Protein AF-A0A6V7IN36-F1 (afdb_monomer)

pLDDT: mean 92.91, std 6.23, range [54.16, 98.69]

Radius of gyration: 15.96 Å; Cα contacts (8 Å, |Δi|>4): 172; chains: 1; bounding box: 41×34×46 Å

Mean predicted aligned error: 3.73 Å

Foldseek 3Di:
DDFLQVLLVVLVVLLVVLVVLVVPPPSVCSNVVSLVSSLVSLLLSLVLQLVLVVLLVVCLVVVDLQSATAGDADPPPSHDDDHSVRAQGFELVSLVSSLVVVVVSVVVVRDNDDDPSSVVVNVSSVVSSVPNVVPFGCYDVRNTD

Sequence (145 aa):
VGSVRDSIYCAAAIWSLYQAYRRIDDDRGKSHELGQSAVKCMRGILECWIRQSDRVEHFKTNQCNRFALHCKFALNTGDEIYKDEDYFHLQIDVVSLYLIFLVQMISSGLQIIYTQDEVAFIQNLVYYVERAYRTPDYGMWERGS

InterPro domains:
  IPR008734 Phosphorylase kinase alpha/beta subunit [PTHR10749] (2-145)
  IPR008928 Six-hairpin glycosidase superfamily [SSF48208] (4-143)
  IPR011613 GH15-like domain [PF00723] (3-142)

Solvent-accessible surface area (backbone atoms only — not comparable to full-atom values): 8124 Å² total; per-residue (Å²): 119,35,44,50,58,61,48,49,53,52,23,50,54,37,37,52,47,19,60,55,37,68,74,44,93,83,48,88,60,47,29,58,56,28,42,52,51,21,34,52,46,57,38,52,54,47,55,43,49,57,79,40,44,70,35,57,57,48,26,78,81,42,76,46,61,78,26,38,62,76,46,55,24,35,71,89,79,46,42,82,73,65,54,66,90,76,43,70,36,31,33,65,64,47,59,51,50,48,53,54,50,50,53,56,44,42,74,71,70,48,81,65,79,87,49,71,66,53,52,54,49,54,53,50,51,53,54,47,56,76,54,47,81,80,39,90,42,18,55,95,80,59,70,55,118

Organism: NCBI:txid1563983

Structure (mmCIF, N/CA/C/O backbone):
data_AF-A0A6V7IN36-F1
#
_entry.id   AF-A0A6V7IN36-F1
#
loop_
_atom_site.group_PDB
_atom_site.id
_atom_site.type_symbol
_atom_site.label_atom_id
_atom_site.label_alt_id
_atom_site.label_comp_id
_atom_site.label_asym_id
_atom_site.label_entity_id
_atom_site.label_seq_id
_atom_site.pdbx_PDB_ins_code
_atom_site.Cartn_x
_atom_site.Cartn_y
_atom_site.Cartn_z
_atom_site.occupancy
_atom_site.B_iso_or_equiv
_atom_site.auth_seq_id
_atom_site.auth_comp_id
_atom_site.auth_asym_id
_atom_site.auth_atom_id
_atom_site.pdbx_PDB_model_num
ATOM 1 N N . VAL A 1 1 ? 8.533 11.054 10.289 1.00 87.06 1 VAL A N 1
ATOM 2 C CA . VAL A 1 1 ? 7.221 10.375 10.200 1.00 87.06 1 VAL A CA 1
ATOM 3 C C . VAL A 1 1 ? 7.007 9.959 8.758 1.00 87.06 1 VAL A C 1
ATOM 5 O O . VAL A 1 1 ? 7.179 10.799 7.886 1.00 87.06 1 VAL A O 1
ATOM 8 N N . GLY A 1 2 ? 6.723 8.685 8.506 1.00 91.44 2 GLY A N 1
ATOM 9 C CA . GLY A 1 2 ? 6.292 8.186 7.204 1.00 91.44 2 GLY A CA 1
ATOM 10 C C . GLY A 1 2 ? 4.774 8.291 7.081 1.00 91.44 2 GLY A C 1
ATOM 11 O O . GLY A 1 2 ? 4.058 8.003 8.036 1.00 91.44 2 GLY A O 1
ATOM 12 N N . SER A 1 3 ? 4.296 8.727 5.921 1.00 94.88 3 SER A N 1
ATOM 13 C CA . SER A 1 3 ? 2.877 8.879 5.595 1.00 94.88 3 SER A CA 1
ATOM 14 C C . SER A 1 3 ? 2.517 7.873 4.516 1.00 94.88 3 SER A C 1
ATOM 16 O O . SER A 1 3 ? 3.196 7.812 3.488 1.00 94.88 3 SER A O 1
ATOM 18 N N . VAL A 1 4 ? 1.479 7.064 4.741 1.00 96.19 4 VAL A N 1
ATOM 19 C CA . VAL A 1 4 ? 1.098 6.020 3.780 1.00 96.19 4 VAL A CA 1
ATOM 20 C C . VAL A 1 4 ? 0.662 6.638 2.458 1.00 96.19 4 VAL A C 1
ATOM 22 O O . VAL A 1 4 ? 1.130 6.195 1.414 1.00 96.19 4 VAL A O 1
ATOM 25 N N . ARG A 1 5 ? -0.157 7.699 2.485 1.00 96.38 5 ARG A N 1
ATOM 26 C CA . ARG A 1 5 ? -0.599 8.387 1.261 1.00 96.38 5 ARG A CA 1
ATOM 27 C C . ARG A 1 5 ? 0.588 8.869 0.429 1.00 96.38 5 ARG A C 1
ATOM 29 O O . ARG A 1 5 ? 0.666 8.574 -0.760 1.00 96.38 5 ARG A O 1
ATOM 36 N N . ASP A 1 6 ? 1.529 9.557 1.070 1.00 96.50 6 ASP A N 1
ATOM 37 C CA . ASP A 1 6 ? 2.698 10.109 0.380 1.00 96.50 6 ASP A CA 1
ATOM 38 C C . ASP A 1 6 ? 3.585 8.987 -0.171 1.00 96.50 6 ASP A C 1
ATOM 40 O O . ASP A 1 6 ? 4.064 9.068 -1.298 1.00 96.50 6 ASP A O 1
ATOM 44 N N . SER A 1 7 ? 3.724 7.892 0.581 1.00 97.75 7 SER A N 1
ATOM 45 C CA . SER A 1 7 ? 4.466 6.704 0.149 1.00 97.75 7 SER A CA 1
ATOM 46 C C . SER A 1 7 ? 3.820 6.045 -1.075 1.00 97.75 7 SER A C 1
ATOM 48 O O . SER A 1 7 ? 4.527 5.698 -2.019 1.00 97.75 7 SER A O 1
ATOM 50 N N . ILE A 1 8 ? 2.485 5.939 -1.117 1.00 98.25 8 ILE A N 1
ATOM 51 C CA . ILE A 1 8 ? 1.748 5.431 -2.286 1.00 98.25 8 ILE A CA 1
ATOM 52 C C . ILE A 1 8 ? 1.994 6.326 -3.501 1.00 98.25 8 ILE A C 1
ATOM 54 O O . ILE A 1 8 ? 2.287 5.816 -4.580 1.00 98.25 8 ILE A O 1
ATOM 58 N N . TYR A 1 9 ? 1.927 7.652 -3.348 1.00 98.00 9 TYR A N 1
ATOM 59 C CA . TYR A 1 9 ? 2.192 8.572 -4.457 1.00 98.00 9 TYR A CA 1
ATOM 60 C C . TYR A 1 9 ? 3.640 8.506 -4.947 1.00 98.00 9 TYR A C 1
ATOM 62 O O . TYR A 1 9 ? 3.873 8.483 -6.157 1.00 98.00 9 TYR A O 1
ATOM 70 N N . CYS A 1 10 ? 4.613 8.399 -4.041 1.00 98.00 10 CYS A N 1
ATOM 71 C CA . CYS A 1 10 ? 6.006 8.164 -4.409 1.00 98.00 10 CYS A CA 1
ATOM 72 C C . CYS A 1 10 ? 6.171 6.841 -5.173 1.00 98.00 10 CYS A C 1
ATOM 74 O O . CYS A 1 10 ? 6.805 6.821 -6.229 1.00 98.00 10 CYS A O 1
ATOM 76 N N . ALA A 1 11 ? 5.563 5.752 -4.692 1.00 98.31 11 ALA A N 1
ATOM 77 C CA . ALA A 1 11 ? 5.589 4.461 -5.373 1.00 98.31 11 ALA A CA 1
ATOM 78 C C . ALA A 1 11 ? 4.943 4.543 -6.762 1.00 98.31 11 ALA A C 1
ATOM 80 O O . ALA A 1 11 ? 5.514 4.043 -7.729 1.00 98.31 11 ALA A O 1
ATOM 81 N N . ALA A 1 12 ? 3.795 5.213 -6.887 1.00 98.38 12 ALA A N 1
ATOM 82 C CA . ALA A 1 12 ? 3.089 5.409 -8.149 1.00 98.38 12 ALA A CA 1
ATOM 83 C C . ALA A 1 12 ? 3.919 6.205 -9.169 1.00 98.38 12 ALA A C 1
ATOM 85 O O . ALA A 1 12 ? 3.972 5.836 -10.345 1.00 98.38 12 ALA A O 1
ATOM 86 N N . ALA A 1 13 ? 4.608 7.262 -8.729 1.00 98.44 13 ALA A N 1
ATOM 87 C CA . ALA A 1 13 ? 5.494 8.050 -9.583 1.00 98.44 13 ALA A CA 1
ATOM 88 C C . ALA A 1 13 ? 6.684 7.216 -10.092 1.00 98.44 13 ALA A C 1
ATOM 90 O O . ALA A 1 13 ? 6.966 7.195 -11.292 1.00 98.44 13 ALA A O 1
ATOM 91 N N . ILE A 1 14 ? 7.339 6.467 -9.199 1.00 98.12 14 ILE A N 1
ATOM 92 C CA . ILE A 1 14 ? 8.460 5.579 -9.545 1.00 98.12 14 ILE A CA 1
ATOM 93 C C . ILE A 1 14 ? 7.997 4.452 -10.477 1.00 98.12 14 ILE A C 1
ATOM 95 O O . ILE A 1 14 ? 8.658 4.155 -11.473 1.00 98.12 14 ILE A O 1
ATOM 99 N N . TRP A 1 15 ? 6.840 3.850 -10.196 1.00 98.38 15 TRP A N 1
ATOM 100 C CA . TRP A 1 15 ? 6.238 2.819 -11.038 1.00 98.38 15 TRP A CA 1
ATOM 101 C C . TRP A 1 15 ? 5.887 3.346 -12.435 1.00 98.38 15 TRP A C 1
ATOM 103 O O . TRP A 1 15 ? 6.130 2.668 -13.432 1.00 98.38 15 TRP A O 1
ATOM 113 N N . SER A 1 16 ? 5.379 4.573 -12.537 1.00 97.62 16 SER A N 1
ATOM 114 C CA . SER A 1 16 ? 5.101 5.202 -13.834 1.00 97.62 16 SER A CA 1
ATOM 115 C C . SER A 1 16 ? 6.380 5.371 -14.659 1.00 97.62 16 SER A C 1
ATOM 117 O O . SER A 1 16 ? 6.387 5.105 -15.861 1.00 97.62 16 SER A O 1
ATOM 119 N N . LEU A 1 17 ? 7.489 5.739 -14.007 1.00 96.81 17 LEU A N 1
ATOM 120 C CA . LEU A 1 17 ? 8.796 5.819 -14.654 1.00 96.81 17 LEU A CA 1
ATOM 121 C C . LEU A 1 17 ? 9.289 4.432 -15.090 1.00 96.81 17 LEU A C 1
ATOM 123 O O . LEU A 1 17 ? 9.721 4.270 -16.227 1.00 96.81 17 LEU A O 1
ATOM 12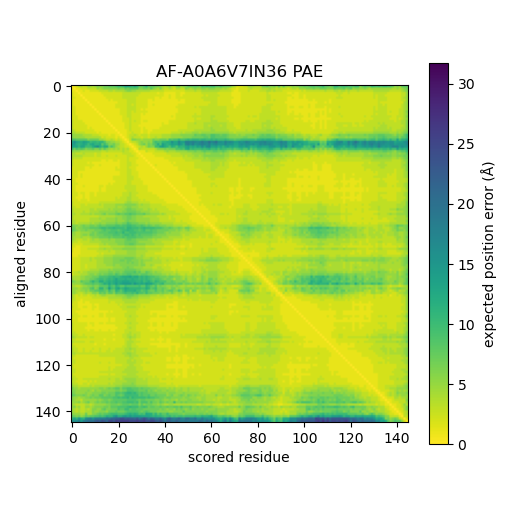7 N N . TYR A 1 18 ? 9.143 3.414 -14.238 1.00 96.69 18 TYR A N 1
ATOM 128 C CA . TYR A 1 18 ? 9.408 2.016 -14.590 1.00 96.69 18 TYR A CA 1
ATOM 129 C C . TYR A 1 18 ? 8.678 1.600 -15.876 1.00 96.69 18 TYR A C 1
ATOM 131 O O . TYR A 1 18 ? 9.298 1.052 -16.787 1.00 96.69 18 TYR A O 1
ATOM 139 N N . GLN A 1 19 ? 7.388 1.920 -15.994 1.00 96.25 19 GLN A N 1
ATOM 140 C CA . GLN A 1 19 ? 6.587 1.593 -17.177 1.00 96.25 19 GLN A CA 1
ATOM 141 C C . GLN A 1 19 ? 7.081 2.296 -18.445 1.00 96.25 19 GLN A C 1
ATOM 143 O O . GLN A 1 19 ? 7.023 1.714 -19.529 1.00 96.25 19 GLN A O 1
ATOM 148 N N . ALA A 1 20 ? 7.574 3.530 -18.323 1.00 95.62 20 ALA A N 1
ATOM 149 C CA . ALA A 1 20 ? 8.176 4.254 -19.437 1.00 95.62 20 ALA A CA 1
ATOM 150 C C . ALA A 1 20 ? 9.516 3.629 -19.859 1.00 95.62 20 ALA A C 1
ATOM 152 O O . ALA A 1 20 ? 9.717 3.369 -21.044 1.00 95.62 20 ALA A O 1
ATOM 153 N N . TYR A 1 21 ? 10.396 3.319 -18.900 1.00 94.44 21 TYR A N 1
ATOM 154 C CA . TYR A 1 21 ? 11.712 2.729 -19.176 1.00 94.44 21 TYR A CA 1
ATOM 155 C C . TYR A 1 21 ? 11.632 1.334 -19.795 1.00 94.44 21 TYR A C 1
ATOM 157 O O . TYR A 1 21 ? 12.463 0.997 -20.625 1.00 94.44 21 TYR A O 1
ATOM 165 N N . ARG A 1 22 ? 10.593 0.551 -19.488 1.00 91.31 22 ARG A N 1
ATOM 166 C CA . ARG A 1 22 ? 10.355 -0.751 -20.138 1.00 91.31 22 ARG A CA 1
ATOM 167 C C . ARG A 1 22 ? 10.138 -0.688 -21.648 1.00 91.31 22 ARG A C 1
ATOM 169 O O . ARG A 1 22 ? 10.152 -1.729 -22.295 1.00 91.31 22 ARG A O 1
ATOM 176 N N . ARG A 1 23 ? 9.856 0.496 -22.193 1.00 91.56 23 ARG A N 1
ATOM 177 C CA . ARG A 1 23 ? 9.673 0.710 -23.635 1.00 91.56 23 ARG A CA 1
ATOM 178 C C . ARG A 1 23 ? 10.980 1.081 -24.342 1.00 91.56 23 ARG A C 1
ATOM 180 O O . ARG A 1 23 ? 10.952 1.330 -25.541 1.00 91.56 23 ARG A O 1
ATOM 187 N N . ILE A 1 24 ? 12.085 1.175 -23.604 1.00 92.25 24 ILE A N 1
ATOM 188 C CA . ILE A 1 24 ? 13.419 1.492 -24.114 1.00 92.25 24 ILE A CA 1
ATOM 189 C C . ILE A 1 24 ? 14.198 0.176 -24.234 1.00 92.25 24 ILE A C 1
ATOM 191 O O . ILE A 1 24 ? 14.233 -0.589 -23.275 1.00 92.25 24 ILE A O 1
ATOM 195 N N . ASP A 1 25 ? 14.822 -0.073 -25.390 1.00 78.75 25 ASP A N 1
ATOM 196 C CA . ASP A 1 25 ? 15.533 -1.335 -25.664 1.00 78.75 25 ASP A CA 1
ATOM 197 C C . ASP A 1 25 ? 16.780 -1.540 -24.780 1.00 78.75 25 ASP A C 1
ATOM 199 O O . ASP A 1 25 ? 16.994 -2.635 -24.268 1.00 78.75 25 ASP A O 1
ATOM 203 N N . ASP A 1 26 ? 17.593 -0.496 -24.574 1.00 87.00 26 ASP A N 1
ATOM 204 C CA . ASP A 1 26 ? 18.732 -0.505 -23.640 1.00 87.00 26 ASP A CA 1
ATOM 205 C C . ASP A 1 26 ? 18.534 0.562 -22.558 1.00 87.00 26 ASP A C 1
ATOM 207 O O . ASP A 1 26 ? 18.965 1.713 -22.673 1.00 87.00 26 ASP A O 1
ATOM 211 N N . ASP A 1 27 ? 17.839 0.177 -21.492 1.00 87.31 27 ASP A N 1
ATOM 212 C CA . ASP A 1 27 ? 17.588 1.021 -20.327 1.00 87.31 27 ASP A CA 1
ATOM 213 C C . ASP A 1 27 ? 18.702 0.944 -19.267 1.00 87.31 27 ASP A C 1
ATOM 215 O O . ASP A 1 27 ? 18.587 1.562 -18.202 1.00 87.31 27 ASP A O 1
ATOM 219 N N . ARG A 1 28 ? 19.767 0.171 -19.530 1.00 89.62 28 ARG A N 1
ATOM 220 C CA . ARG A 1 28 ? 20.883 -0.093 -18.608 1.00 89.62 28 ARG A CA 1
ATOM 221 C C . ARG A 1 28 ? 20.434 -0.571 -17.219 1.00 89.62 28 ARG A C 1
ATOM 223 O O . ARG A 1 28 ? 21.062 -0.233 -16.216 1.00 89.62 28 ARG A O 1
ATOM 230 N N . GLY A 1 29 ? 19.335 -1.324 -17.147 1.00 91.00 29 GLY A N 1
ATOM 231 C CA . GLY A 1 29 ? 18.793 -1.879 -15.903 1.00 91.00 29 GLY A CA 1
ATOM 232 C C . GLY A 1 29 ? 17.950 -0.903 -15.074 1.00 91.00 29 GLY A C 1
ATOM 233 O O . GLY A 1 29 ? 17.513 -1.256 -13.975 1.00 91.00 29 GLY A O 1
ATOM 234 N N . LYS A 1 30 ? 17.675 0.308 -15.578 1.00 93.75 30 LYS A N 1
ATOM 235 C CA . LYS A 1 30 ? 16.899 1.325 -14.850 1.00 93.75 30 LYS A CA 1
ATOM 236 C C . LYS A 1 30 ? 15.476 0.882 -14.542 1.00 93.75 30 LYS A C 1
ATOM 238 O O . LYS A 1 30 ? 14.992 1.144 -13.442 1.00 93.75 30 LYS A O 1
ATOM 243 N N . SER A 1 31 ? 14.806 0.185 -15.457 1.00 93.81 31 SER A N 1
ATOM 244 C CA . SER A 1 31 ? 13.475 -0.370 -15.199 1.00 93.81 31 SER A CA 1
ATOM 245 C C . SER A 1 31 ? 13.507 -1.337 -14.019 1.00 93.81 31 SER A C 1
ATOM 247 O O . SER A 1 31 ? 12.651 -1.250 -13.142 1.00 93.81 31 SER A O 1
ATOM 249 N N . HIS A 1 32 ? 14.516 -2.203 -13.917 1.00 93.69 32 HIS A N 1
ATOM 250 C CA . HIS A 1 32 ? 14.624 -3.120 -12.787 1.00 93.69 32 HIS A CA 1
ATOM 251 C C . HIS A 1 32 ? 14.775 -2.364 -11.457 1.00 93.69 32 HIS A C 1
ATOM 253 O O . HIS A 1 32 ? 14.018 -2.622 -10.522 1.00 93.69 32 HIS A O 1
ATOM 259 N N . GLU A 1 33 ? 15.686 -1.387 -11.385 1.00 96.69 33 GLU A N 1
ATOM 260 C CA . GLU A 1 33 ? 15.897 -0.559 -10.186 1.00 96.69 33 GLU A CA 1
ATOM 261 C C . GLU A 1 33 ? 14.617 0.178 -9.754 1.00 96.69 33 GLU A C 1
ATOM 263 O O . GLU A 1 33 ? 14.248 0.169 -8.574 1.00 96.69 33 GLU A O 1
ATOM 268 N N . LEU A 1 34 ? 13.915 0.791 -10.711 1.00 97.81 34 LEU A N 1
ATOM 269 C CA . 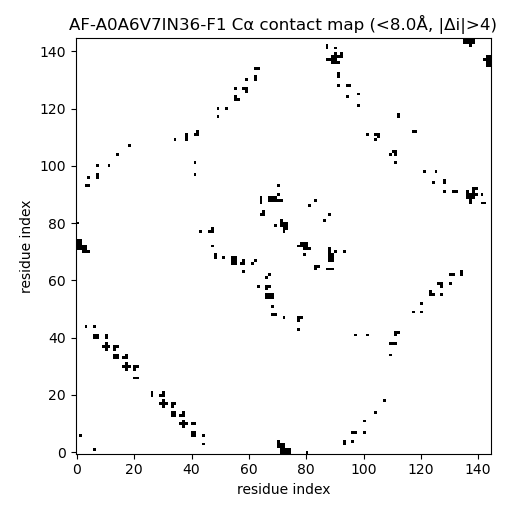LEU A 1 34 ? 12.673 1.528 -10.468 1.00 97.81 34 LEU A CA 1
ATOM 270 C C . LEU A 1 34 ? 11.548 0.590 -10.022 1.00 97.81 34 LEU A C 1
ATOM 272 O O . LEU A 1 34 ? 10.882 0.855 -9.022 1.00 97.81 34 LEU A O 1
ATOM 276 N N . GLY A 1 35 ? 11.373 -0.536 -10.717 1.00 97.56 35 GLY A N 1
ATOM 277 C CA . GLY A 1 35 ? 10.376 -1.546 -10.375 1.00 97.56 35 GLY A CA 1
ATOM 278 C C . GLY A 1 35 ? 10.583 -2.087 -8.961 1.00 97.56 35 GLY A C 1
ATOM 279 O O . GLY A 1 35 ? 9.648 -2.096 -8.162 1.00 97.56 35 GLY A O 1
ATOM 280 N N . GLN A 1 36 ? 11.820 -2.445 -8.604 1.00 98.06 36 GLN A N 1
ATOM 281 C CA . GLN A 1 36 ? 12.157 -2.900 -7.251 1.00 98.06 36 GLN A CA 1
ATOM 282 C C . GLN A 1 36 ? 11.954 -1.813 -6.190 1.00 98.06 36 GLN A C 1
ATOM 284 O O . GLN A 1 36 ? 11.537 -2.117 -5.074 1.00 98.06 36 GLN A O 1
ATOM 289 N N . SER A 1 37 ? 12.209 -0.546 -6.518 1.00 98.19 37 SER A N 1
ATOM 290 C CA . SER A 1 37 ? 11.976 0.568 -5.591 1.00 98.19 37 SER A CA 1
ATOM 291 C C . SER A 1 37 ? 10.484 0.760 -5.296 1.00 98.19 37 SER A C 1
ATOM 293 O O . SER A 1 37 ? 10.104 0.900 -4.132 1.00 98.19 37 SER A O 1
ATOM 295 N N . ALA A 1 38 ? 9.627 0.683 -6.320 1.00 98.38 38 ALA A N 1
ATOM 296 C CA . ALA A 1 38 ? 8.175 0.719 -6.141 1.00 98.38 38 ALA A CA 1
ATOM 297 C C . ALA A 1 38 ? 7.671 -0.484 -5.323 1.00 98.38 38 ALA A C 1
ATOM 299 O O . ALA A 1 38 ? 6.901 -0.301 -4.379 1.00 98.38 38 ALA A O 1
ATOM 300 N N . VAL A 1 39 ? 8.163 -1.697 -5.621 1.00 98.56 39 VAL A N 1
ATOM 301 C CA . VAL A 1 39 ? 7.832 -2.922 -4.868 1.00 98.56 39 VAL A CA 1
ATOM 302 C C . VAL A 1 39 ? 8.196 -2.774 -3.392 1.00 98.56 39 VAL A C 1
ATOM 304 O O . VAL A 1 39 ? 7.344 -3.000 -2.536 1.00 98.56 39 VAL A O 1
ATOM 307 N N . LYS A 1 40 ? 9.425 -2.348 -3.074 1.00 98.12 40 LYS A N 1
ATOM 308 C CA . LYS A 1 40 ? 9.876 -2.161 -1.684 1.00 98.12 40 LYS A CA 1
ATOM 309 C C . LYS A 1 40 ? 9.010 -1.158 -0.926 1.00 98.12 40 LYS A C 1
ATOM 311 O O . LYS A 1 40 ? 8.678 -1.403 0.228 1.00 98.12 40 LYS A O 1
ATOM 316 N N . CYS A 1 41 ? 8.609 -0.062 -1.571 1.00 97.94 41 CYS A N 1
ATOM 317 C CA . CYS A 1 41 ? 7.742 0.935 -0.948 1.00 97.94 41 CYS A CA 1
ATOM 318 C C . CYS A 1 41 ? 6.344 0.367 -0.640 1.00 97.94 41 CYS A C 1
ATOM 320 O O . CYS A 1 41 ? 5.884 0.444 0.500 1.00 97.94 41 CYS A O 1
ATOM 322 N N . MET A 1 42 ? 5.703 -0.283 -1.618 1.00 98.56 42 MET A N 1
ATOM 323 C CA . MET A 1 42 ? 4.377 -0.891 -1.437 1.00 98.56 42 MET A CA 1
ATOM 324 C C . MET A 1 42 ? 4.381 -2.037 -0.418 1.00 98.56 42 MET A C 1
ATOM 326 O O . MET A 1 42 ? 3.409 -2.203 0.323 1.00 98.56 42 MET A O 1
ATOM 330 N N . ARG A 1 43 ? 5.475 -2.805 -0.351 1.00 98.06 43 ARG A N 1
ATOM 331 C CA . ARG A 1 43 ? 5.673 -3.848 0.662 1.00 98.06 43 ARG A CA 1
ATOM 332 C C . ARG A 1 43 ? 5.927 -3.282 2.053 1.00 98.06 43 ARG A C 1
ATOM 334 O O . ARG A 1 43 ? 5.358 -3.792 3.005 1.00 98.06 43 ARG A O 1
ATOM 341 N N . GLY A 1 44 ? 6.690 -2.197 2.176 1.00 97.38 44 GLY A N 1
ATOM 342 C CA . GLY A 1 44 ? 6.880 -1.521 3.462 1.00 97.38 44 GLY A CA 1
ATOM 343 C C . GLY A 1 44 ? 5.557 -1.043 4.068 1.00 97.38 44 GLY A C 1
ATOM 344 O O . GLY A 1 44 ? 5.325 -1.221 5.262 1.00 97.38 44 GLY A O 1
ATOM 345 N N . ILE A 1 45 ? 4.648 -0.514 3.239 1.00 97.88 45 ILE A N 1
ATOM 346 C CA . ILE A 1 45 ? 3.281 -0.171 3.668 1.00 97.88 45 ILE A CA 1
ATOM 347 C C . ILE A 1 45 ? 2.527 -1.424 4.134 1.00 97.88 45 ILE A C 1
ATOM 349 O O . ILE A 1 45 ? 1.936 -1.412 5.213 1.00 97.88 45 ILE A O 1
ATOM 353 N N . LEU A 1 46 ? 2.571 -2.505 3.345 1.00 97.88 46 LEU A N 1
ATOM 354 C CA . LEU A 1 46 ? 1.908 -3.768 3.678 1.00 97.88 46 LEU A CA 1
ATOM 355 C C . LEU A 1 46 ? 2.378 -4.316 5.028 1.00 97.88 46 LEU A C 1
ATOM 357 O O . LEU A 1 46 ? 1.555 -4.695 5.852 1.00 97.88 46 LEU A O 1
ATOM 361 N N . GLU A 1 47 ? 3.686 -4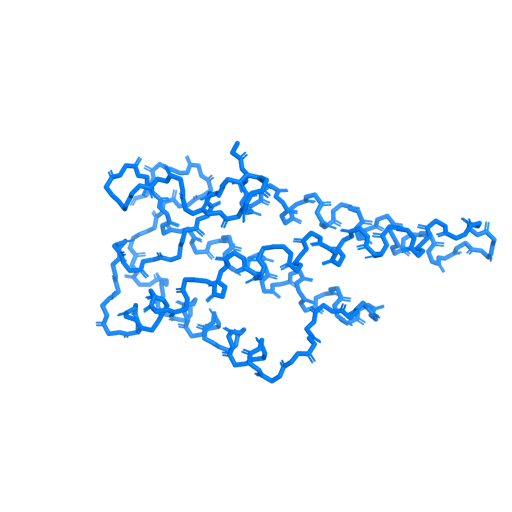.314 5.274 1.00 96.94 47 GLU A N 1
ATOM 362 C CA . GLU A 1 47 ? 4.275 -4.777 6.530 1.00 96.94 47 GLU A CA 1
ATOM 363 C C . GLU A 1 47 ? 3.805 -3.940 7.727 1.00 96.94 47 GLU A C 1
ATOM 365 O O . GLU A 1 47 ? 3.457 -4.505 8.764 1.00 96.94 47 GLU A O 1
ATOM 370 N N . CYS A 1 48 ? 3.724 -2.611 7.585 1.00 96.81 48 CYS A N 1
ATOM 371 C CA . CYS A 1 48 ? 3.198 -1.732 8.639 1.00 96.81 48 CYS A CA 1
ATOM 372 C C . CYS A 1 48 ? 1.721 -2.025 8.951 1.00 96.81 48 CYS A C 1
ATOM 374 O O . CYS A 1 48 ? 1.300 -1.968 10.106 1.00 96.81 48 CYS A O 1
ATOM 376 N N . TRP A 1 49 ? 0.925 -2.349 7.931 1.00 96.94 49 TRP A N 1
ATOM 377 C CA . TRP A 1 49 ? -0.492 -2.663 8.102 1.00 96.94 49 TRP A CA 1
ATOM 378 C C . TRP A 1 49 ? -0.754 -4.085 8.599 1.00 96.94 49 TRP A C 1
ATOM 380 O O . TRP A 1 49 ? -1.650 -4.271 9.418 1.00 96.94 49 TRP A O 1
ATOM 390 N N . ILE A 1 50 ? 0.037 -5.081 8.198 1.00 96.81 50 ILE A N 1
ATOM 391 C CA . ILE A 1 50 ? -0.092 -6.456 8.709 1.00 96.81 50 ILE A CA 1
ATOM 392 C C . ILE A 1 50 ? 0.154 -6.506 10.222 1.00 96.81 50 ILE A C 1
ATOM 394 O O . ILE A 1 50 ? -0.550 -7.226 10.936 1.00 96.81 50 ILE A O 1
ATOM 398 N N . ARG A 1 51 ? 1.084 -5.688 10.738 1.00 95.38 51 ARG A N 1
ATOM 399 C CA . ARG A 1 51 ? 1.306 -5.525 12.190 1.00 95.38 51 ARG A CA 1
ATOM 400 C C . ARG A 1 51 ? 0.084 -4.975 12.938 1.00 95.38 51 ARG A C 1
ATOM 402 O O . ARG A 1 51 ? 0.019 -5.106 14.151 1.00 95.38 51 ARG A O 1
ATOM 409 N N . GLN A 1 52 ? -0.886 -4.408 12.222 1.00 93.88 52 GLN A N 1
ATOM 410 C CA . GLN A 1 52 ? -2.169 -3.920 12.738 1.00 93.88 52 GLN A CA 1
ATOM 411 C C . GLN A 1 52 ? -3.354 -4.827 12.386 1.00 93.88 52 GLN A C 1
ATOM 413 O O . GLN A 1 52 ? -4.507 -4.398 12.445 1.00 93.88 52 GLN A O 1
ATOM 418 N N . SER A 1 53 ? -3.105 -6.078 12.001 1.00 94.44 53 SER A N 1
ATOM 419 C CA . SER A 1 53 ? -4.162 -7.025 11.623 1.00 94.44 53 SER A CA 1
ATOM 420 C C . SER A 1 53 ? -5.261 -7.177 12.677 1.00 94.44 53 SER A C 1
ATOM 422 O O . SER A 1 53 ? -6.436 -7.180 12.310 1.00 94.44 53 SER A O 1
ATOM 424 N N . ASP A 1 54 ? -4.914 -7.169 13.965 1.00 93.56 54 ASP A N 1
ATOM 425 C CA . ASP A 1 54 ? -5.891 -7.206 15.061 1.00 93.56 54 ASP A CA 1
ATOM 426 C C . ASP A 1 54 ? -6.875 -6.022 15.016 1.00 93.56 54 ASP A C 1
ATOM 428 O O . ASP A 1 54 ? -8.074 -6.192 15.248 1.00 93.56 54 ASP A O 1
ATOM 432 N N . ARG A 1 55 ? -6.409 -4.815 14.652 1.00 91.62 55 ARG A N 1
ATOM 433 C CA . ARG A 1 55 ? -7.274 -3.629 14.502 1.00 91.62 55 ARG A CA 1
ATOM 434 C C . ARG A 1 55 ? -8.277 -3.825 13.369 1.00 91.62 55 ARG A C 1
ATOM 436 O O . ARG A 1 55 ? -9.469 -3.585 13.554 1.00 91.62 55 ARG A O 1
ATOM 443 N N . VAL A 1 56 ? -7.805 -4.315 12.220 1.00 90.62 56 VAL A N 1
ATOM 444 C CA . VAL A 1 56 ? -8.653 -4.601 11.050 1.00 90.62 56 VAL A CA 1
ATOM 445 C C . VAL A 1 56 ? -9.719 -5.639 11.392 1.00 90.62 56 VAL A C 1
ATOM 447 O O . VAL A 1 56 ? -10.866 -5.504 10.964 1.00 90.62 56 VAL A O 1
ATOM 450 N N . GLU A 1 57 ? -9.372 -6.644 12.197 1.00 91.69 57 GLU A N 1
ATOM 451 C CA . GLU A 1 57 ? -10.328 -7.646 12.664 1.00 91.69 57 GLU A CA 1
ATOM 452 C C . GLU A 1 57 ? -11.392 -7.026 13.580 1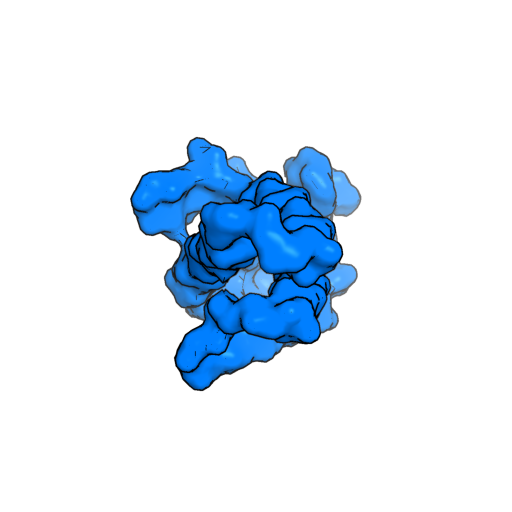.00 91.69 57 GLU A C 1
ATOM 454 O O . GLU A 1 57 ? -12.590 -7.217 13.360 1.00 91.69 57 GLU A O 1
ATOM 459 N N . HIS A 1 58 ? -10.984 -6.206 14.554 1.00 92.38 58 HIS A N 1
ATOM 460 C CA . HIS A 1 58 ? -11.914 -5.498 15.437 1.00 92.38 58 HIS A CA 1
ATOM 461 C C . HIS A 1 58 ? -12.826 -4.511 14.695 1.00 92.38 58 HIS A C 1
ATOM 463 O O . HIS A 1 58 ? -13.989 -4.354 15.083 1.00 92.38 58 HIS A O 1
ATOM 469 N N . PHE A 1 59 ? -12.351 -3.893 13.610 1.00 90.88 59 PHE A N 1
ATOM 470 C CA . PHE A 1 59 ? -13.140 -2.961 12.800 1.00 90.88 59 PHE A CA 1
ATOM 471 C C . PHE A 1 59 ? -14.352 -3.624 12.129 1.00 90.88 59 PHE A C 1
ATOM 473 O O . PHE A 1 59 ? -15.373 -2.968 11.913 1.00 90.88 59 PHE A O 1
ATOM 480 N N . LYS A 1 60 ? -14.294 -4.936 11.844 1.00 89.06 60 LYS A N 1
ATOM 481 C CA . LYS A 1 60 ? -15.415 -5.682 11.237 1.00 89.06 60 LYS A CA 1
ATOM 482 C C . LYS A 1 60 ? -16.690 -5.592 12.076 1.00 89.06 60 LYS A C 1
ATOM 484 O O . LYS A 1 60 ? -17.786 -5.498 11.522 1.00 89.06 60 LYS A O 1
ATOM 489 N N . THR A 1 61 ? -16.543 -5.608 13.400 1.00 89.81 61 THR A N 1
ATOM 490 C CA . THR A 1 61 ? -17.652 -5.514 14.359 1.00 89.81 61 THR A CA 1
ATOM 491 C C . THR A 1 61 ? -17.801 -4.113 14.952 1.00 89.81 61 THR A C 1
ATOM 493 O O . THR A 1 61 ? -18.917 -3.718 15.279 1.00 89.81 61 THR A O 1
ATOM 496 N N . ASN A 1 62 ? -16.712 -3.341 15.041 1.00 89.00 62 ASN A N 1
ATOM 497 C CA . ASN A 1 62 ? -16.673 -2.023 15.676 1.00 89.00 62 ASN A CA 1
ATOM 498 C C . ASN A 1 62 ? -16.156 -0.949 14.702 1.00 89.00 62 ASN A C 1
ATOM 500 O O . ASN A 1 62 ? -14.981 -0.590 14.707 1.00 89.00 62 ASN A O 1
ATOM 504 N N . GLN A 1 63 ? -17.047 -0.416 13.869 1.00 87.75 63 GLN A N 1
ATOM 505 C CA . GLN A 1 63 ? -16.716 0.525 12.788 1.00 87.75 63 GLN A CA 1
ATOM 506 C C . GLN A 1 63 ? -16.490 1.958 13.308 1.00 87.75 63 GLN A C 1
ATOM 508 O O . GLN A 1 63 ? -17.311 2.850 13.087 1.00 87.75 63 GLN A O 1
ATOM 513 N N . CYS A 1 64 ? -15.385 2.189 14.019 1.00 85.69 64 CYS A N 1
ATOM 514 C CA . CYS A 1 64 ? -15.018 3.502 14.551 1.00 85.69 64 CYS A CA 1
ATOM 515 C C . CYS A 1 64 ? -13.523 3.813 14.386 1.00 85.69 64 CYS A C 1
ATOM 517 O O . CYS A 1 64 ? -12.713 2.937 14.085 1.00 85.69 64 CYS A O 1
ATOM 519 N N . ASN A 1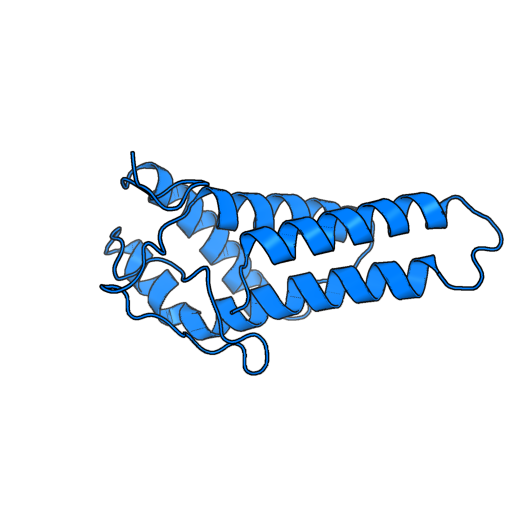 65 ? -13.158 5.079 14.608 1.00 84.69 65 ASN A N 1
ATOM 520 C CA . ASN A 1 65 ? -11.787 5.578 14.471 1.00 84.69 65 ASN A CA 1
ATOM 521 C C . ASN A 1 65 ? -10.753 4.808 15.316 1.00 84.69 65 ASN A C 1
ATOM 523 O O . ASN A 1 65 ? -9.630 4.620 14.868 1.00 84.69 65 ASN A O 1
ATOM 527 N N . ARG A 1 66 ? -11.140 4.308 16.493 1.00 86.62 66 ARG A N 1
ATOM 528 C CA . ARG A 1 66 ? -10.266 3.570 17.413 1.00 86.62 66 ARG A CA 1
ATOM 5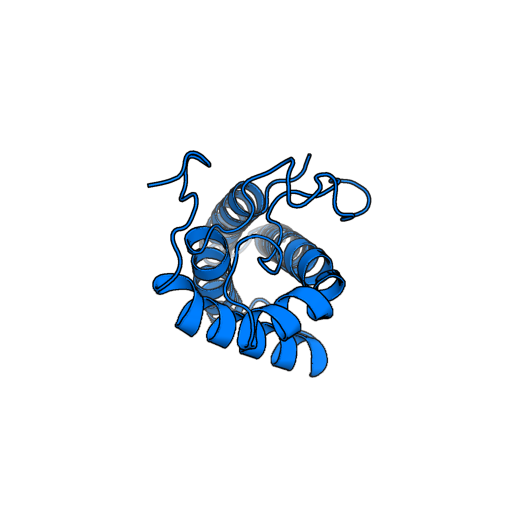29 C C . ARG A 1 66 ? -9.749 2.256 16.828 1.00 86.62 66 ARG A C 1
ATOM 531 O O . ARG A 1 66 ? -8.633 1.841 17.111 1.00 86.62 66 ARG A O 1
ATOM 538 N N . PHE A 1 67 ? -10.560 1.592 16.012 1.00 89.00 67 PHE A N 1
ATOM 539 C CA . PHE A 1 67 ? -10.180 0.336 15.363 1.00 89.00 67 PHE A CA 1
ATOM 540 C C . PHE A 1 67 ? -9.768 0.546 13.902 1.00 89.00 67 PHE A C 1
ATOM 542 O O . PHE A 1 67 ? -9.568 -0.418 13.169 1.00 89.00 67 PHE A O 1
ATOM 549 N N . ALA A 1 68 ? -9.642 1.801 13.466 1.00 90.19 68 ALA A N 1
ATOM 550 C CA . ALA A 1 68 ? -9.216 2.123 12.118 1.00 90.19 68 ALA A CA 1
ATOM 551 C C . ALA A 1 68 ? -7.724 1.836 11.914 1.00 90.19 68 ALA A C 1
ATOM 553 O O . ALA A 1 68 ? -6.919 1.927 12.843 1.00 90.19 68 ALA A O 1
ATOM 554 N N . LEU A 1 69 ? -7.350 1.538 10.670 1.00 93.12 69 LEU A N 1
ATOM 555 C CA . LEU A 1 69 ? -5.948 1.416 10.282 1.00 93.12 69 LEU A CA 1
ATOM 556 C C . LEU A 1 69 ? -5.224 2.748 10.413 1.00 93.12 69 LEU A C 1
ATOM 558 O O . LEU A 1 69 ? -5.692 3.778 9.926 1.00 93.12 69 LEU A O 1
ATOM 562 N N . HIS A 1 70 ? -4.029 2.707 10.990 1.00 93.81 70 HIS A N 1
ATOM 563 C CA . HIS A 1 70 ? -3.154 3.864 11.028 1.00 93.81 70 HIS A CA 1
ATOM 564 C C . HIS A 1 70 ? -2.541 4.148 9.655 1.00 93.81 70 HIS A C 1
ATOM 566 O O . HIS A 1 70 ? -2.255 3.251 8.859 1.00 93.81 70 HIS A O 1
ATOM 572 N N . CYS A 1 71 ? -2.299 5.428 9.386 1.00 93.00 71 CYS A N 1
ATOM 573 C CA . CYS A 1 71 ? -1.732 5.923 8.129 1.00 93.00 71 CYS A CA 1
ATOM 574 C C . CYS A 1 71 ? -0.412 6.697 8.308 1.00 93.00 71 CYS A C 1
ATOM 576 O O . CYS A 1 71 ? 0.142 7.203 7.326 1.00 93.00 71 CYS A O 1
ATOM 578 N N . LYS A 1 72 ? 0.109 6.784 9.540 1.00 94.12 72 LYS A N 1
ATOM 579 C CA . LYS A 1 72 ? 1.394 7.415 9.866 1.00 94.12 72 LYS A CA 1
ATOM 580 C C . LYS A 1 72 ? 2.234 6.466 10.716 1.00 94.12 72 LYS A C 1
ATOM 582 O O . LYS A 1 72 ? 1.736 5.923 11.695 1.00 94.12 72 LYS A O 1
ATOM 587 N N . PHE A 1 73 ? 3.507 6.320 10.363 1.00 95.44 73 PHE A N 1
ATOM 588 C CA . PHE A 1 73 ? 4.428 5.378 11.005 1.00 95.44 73 PHE A CA 1
ATOM 589 C C . PHE A 1 73 ? 5.800 5.994 11.254 1.00 95.44 73 PHE A C 1
ATOM 591 O O . PHE A 1 73 ? 6.190 7.001 10.646 1.00 95.44 73 PHE A O 1
ATOM 598 N N . ALA A 1 74 ? 6.582 5.364 12.122 1.00 94.81 74 ALA A N 1
ATOM 599 C CA . ALA A 1 74 ? 8.004 5.637 12.229 1.00 94.81 74 ALA A CA 1
ATOM 600 C C . ALA A 1 74 ? 8.695 5.156 10.944 1.00 94.81 74 ALA A C 1
ATOM 602 O O . ALA A 1 74 ? 8.610 3.989 10.593 1.00 94.81 74 ALA A O 1
ATOM 603 N N . LEU A 1 75 ? 9.396 6.044 10.230 1.00 90.88 75 LEU A N 1
ATOM 604 C CA . LEU A 1 75 ? 9.963 5.717 8.910 1.00 90.88 75 LEU A CA 1
ATOM 605 C C . LEU A 1 75 ? 11.006 4.586 8.974 1.00 90.88 75 LEU A C 1
ATOM 607 O O . LEU A 1 75 ? 11.124 3.804 8.040 1.00 90.88 75 LEU A O 1
ATOM 611 N N . ASN A 1 76 ? 11.755 4.517 10.076 1.00 91.62 76 ASN A N 1
ATOM 612 C CA . ASN A 1 76 ? 12.866 3.580 10.222 1.00 91.62 76 ASN A CA 1
ATOM 613 C C . ASN A 1 76 ? 12.428 2.211 10.762 1.00 91.62 76 ASN A C 1
ATOM 615 O O . ASN A 1 76 ? 13.053 1.213 10.426 1.00 91.62 76 ASN A O 1
ATOM 619 N N . THR A 1 77 ? 11.395 2.159 11.609 1.00 93.56 77 THR A N 1
ATOM 620 C CA . THR A 1 77 ? 10.954 0.916 12.273 1.00 93.56 77 THR A CA 1
ATOM 621 C C . THR A 1 77 ? 9.618 0.394 11.738 1.0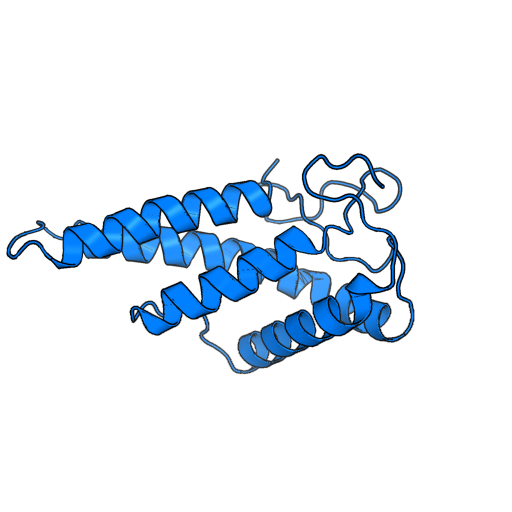0 93.56 77 THR A C 1
ATOM 623 O O . THR A 1 77 ? 9.356 -0.808 11.754 1.00 93.56 77 THR A O 1
ATOM 626 N N . GLY A 1 78 ? 8.779 1.279 11.197 1.00 93.06 78 GLY A N 1
ATOM 627 C CA . GLY A 1 78 ? 7.405 0.975 10.803 1.00 93.06 78 GLY A CA 1
ATOM 628 C C . GLY A 1 78 ? 6.445 0.832 11.987 1.00 93.06 78 GLY A C 1
ATOM 629 O O . GLY A 1 78 ? 5.373 0.260 11.815 1.00 93.06 78 GLY A O 1
ATOM 630 N N . ASP A 1 79 ? 6.826 1.310 13.175 1.00 93.81 79 ASP A N 1
ATOM 631 C CA . ASP A 1 79 ? 5.968 1.279 14.365 1.00 93.81 79 ASP A CA 1
ATOM 632 C C . ASP A 1 79 ? 4.917 2.397 14.339 1.00 93.81 79 ASP A C 1
ATOM 634 O O . ASP A 1 79 ? 5.104 3.443 13.700 1.00 93.81 79 ASP A O 1
ATOM 638 N N . GLU A 1 80 ? 3.819 2.184 15.068 1.00 91.88 80 GLU A N 1
ATOM 639 C CA . GLU A 1 80 ? 2.817 3.213 15.356 1.00 91.88 80 GLU A CA 1
ATOM 640 C C . GLU A 1 80 ? 3.468 4.377 16.127 1.00 91.88 80 GLU A C 1
ATOM 642 O O . GLU A 1 80 ? 4.248 4.170 17.057 1.00 91.88 80 GLU A O 1
ATOM 647 N N . ILE A 1 81 ? 3.163 5.617 15.734 1.00 92.88 81 ILE A N 1
ATOM 648 C CA . ILE A 1 81 ? 3.748 6.827 16.352 1.00 92.88 81 ILE A CA 1
ATOM 649 C C . ILE A 1 81 ? 2.731 7.706 17.072 1.00 92.88 81 ILE A C 1
ATOM 651 O O . ILE A 1 81 ? 3.115 8.518 17.912 1.00 92.88 81 ILE A O 1
ATOM 655 N N . TYR A 1 82 ? 1.455 7.569 16.726 1.00 88.62 82 TYR A N 1
ATOM 656 C CA . TYR A 1 82 ? 0.358 8.310 17.323 1.00 88.62 82 TYR A CA 1
ATOM 657 C C . TYR A 1 82 ? -0.594 7.314 17.962 1.00 88.62 82 TYR A C 1
ATOM 659 O O . TYR A 1 82 ? -0.776 6.207 17.457 1.00 88.62 82 TYR A O 1
ATOM 667 N N . LYS A 1 83 ? -1.191 7.706 19.084 1.00 85.31 83 LYS A N 1
ATOM 668 C CA . LYS A 1 83 ? -2.324 6.970 19.636 1.00 85.31 83 LYS A CA 1
ATOM 669 C C . LYS A 1 83 ? -3.587 7.363 18.879 1.00 85.31 83 LYS A C 1
ATOM 671 O O . LYS A 1 83 ? -3.648 8.427 18.268 1.00 85.31 83 LYS A O 1
ATOM 676 N N . ASP A 1 84 ? -4.623 6.543 19.009 1.00 83.75 84 ASP A N 1
ATOM 677 C CA . ASP A 1 84 ? -5.912 6.757 18.338 1.00 83.75 84 ASP A CA 1
ATOM 678 C C . ASP A 1 84 ? -6.567 8.109 18.689 1.00 83.75 84 ASP A C 1
ATOM 680 O O . ASP A 1 84 ? -7.324 8.657 17.894 1.00 83.75 84 ASP A O 1
ATOM 684 N N . GLU A 1 85 ? -6.278 8.650 19.877 1.00 82.56 85 GLU A N 1
ATOM 685 C CA . GLU A 1 85 ? -6.780 9.950 20.351 1.00 82.56 85 GLU A CA 1
ATOM 686 C C . GLU A 1 85 ? -5.970 11.136 19.808 1.00 82.56 85 GLU A C 1
ATOM 688 O O . GLU A 1 85 ? -6.483 12.250 19.713 1.00 82.56 85 GLU A O 1
ATOM 693 N N . ASP A 1 86 ? -4.712 10.891 19.439 1.00 84.31 86 ASP A N 1
ATOM 694 C CA . ASP A 1 86 ? -3.753 11.925 19.050 1.00 84.31 86 ASP A CA 1
ATOM 695 C C . ASP A 1 86 ? -3.782 12.198 17.543 1.00 84.31 86 ASP A C 1
ATOM 697 O O . ASP A 1 86 ? -3.227 13.200 17.081 1.00 84.31 86 ASP A O 1
ATOM 701 N N . TYR A 1 87 ? -4.388 11.300 16.758 1.00 85.81 87 TYR A N 1
ATOM 702 C CA . TYR A 1 87 ? -4.392 11.426 15.313 1.00 85.81 87 TYR A CA 1
ATOM 703 C C . TYR A 1 87 ? -5.590 10.773 14.616 1.00 85.81 87 TYR A C 1
ATOM 705 O O . TYR A 1 87 ? -6.118 9.721 14.968 1.00 85.81 87 TYR A O 1
ATOM 713 N N . PHE A 1 88 ? -5.973 11.413 13.522 1.00 85.00 88 PHE A N 1
ATOM 714 C CA . PHE A 1 88 ? -7.126 11.117 12.696 1.00 85.00 88 PHE A CA 1
ATOM 715 C C . PHE A 1 88 ? -6.837 10.049 11.627 1.00 85.00 88 PHE A C 1
ATOM 717 O O . PHE A 1 88 ? -6.706 10.332 10.432 1.00 85.00 88 PHE A O 1
ATOM 724 N N . HIS A 1 89 ? -6.707 8.800 12.081 1.00 84.00 89 HIS A N 1
ATOM 725 C CA . HIS A 1 89 ? -6.234 7.671 11.272 1.00 84.00 89 HIS A CA 1
ATOM 726 C C . HIS A 1 89 ? -7.228 7.129 10.233 1.00 84.00 89 HIS A C 1
ATOM 728 O O . HIS A 1 89 ? -6.797 6.670 9.176 1.00 84.00 89 HIS A O 1
ATOM 734 N N . LEU A 1 90 ? -8.539 7.198 10.492 1.00 87.81 90 LEU A N 1
ATOM 735 C CA . LEU A 1 90 ? -9.571 6.687 9.583 1.00 87.81 90 LEU A CA 1
ATOM 736 C C . LEU A 1 90 ? -9.627 7.524 8.292 1.00 87.81 90 LEU A C 1
ATOM 738 O O . LEU A 1 90 ? -10.336 8.524 8.220 1.00 87.81 90 LEU A O 1
ATOM 742 N N . GLN A 1 91 ? -8.849 7.112 7.291 1.00 91.38 91 GLN A N 1
ATOM 743 C CA . GLN A 1 91 ? -8.742 7.749 5.977 1.00 91.38 91 GLN A CA 1
ATOM 744 C C . GLN A 1 91 ? -8.979 6.687 4.899 1.00 91.38 91 GLN A C 1
ATOM 746 O O . GLN A 1 91 ? -8.073 5.938 4.517 1.00 91.38 91 GLN A O 1
ATOM 751 N N . ILE A 1 92 ? -10.234 6.565 4.457 1.00 92.25 92 ILE A N 1
ATOM 752 C CA . ILE A 1 92 ? -10.660 5.486 3.548 1.00 92.25 92 ILE A CA 1
ATOM 753 C C . ILE A 1 92 ? -10.016 5.611 2.163 1.00 92.25 92 ILE A C 1
ATOM 755 O O . ILE A 1 92 ? -9.751 4.606 1.494 1.00 92.25 92 ILE A O 1
ATOM 759 N N . ASP A 1 93 ? -9.720 6.843 1.748 1.00 93.38 93 ASP A N 1
ATOM 760 C CA . ASP A 1 93 ? -9.052 7.147 0.489 1.00 93.38 93 ASP A CA 1
ATOM 761 C C . ASP A 1 93 ? -7.665 6.498 0.426 1.00 93.38 93 ASP A C 1
ATOM 763 O O . ASP A 1 93 ? -7.300 5.951 -0.608 1.00 93.38 93 ASP A O 1
ATOM 767 N N . VAL A 1 94 ? -6.921 6.471 1.536 1.00 95.38 94 VAL A N 1
ATOM 768 C CA . VAL A 1 94 ? -5.567 5.900 1.595 1.00 95.38 94 VAL A CA 1
ATOM 769 C C . VAL A 1 94 ? -5.582 4.394 1.345 1.00 95.38 94 VAL A C 1
ATOM 771 O O . VAL A 1 94 ? -4.798 3.896 0.534 1.00 95.38 94 VAL A O 1
ATOM 774 N N . VAL A 1 95 ? -6.492 3.665 1.998 1.00 95.81 95 VAL A N 1
ATOM 775 C CA . VAL A 1 95 ? -6.641 2.212 1.797 1.00 95.81 95 VAL A CA 1
ATOM 776 C C . VAL A 1 95 ? -7.109 1.918 0.370 1.00 95.81 95 VAL A C 1
ATOM 778 O O . VAL A 1 95 ? -6.577 1.028 -0.293 1.00 95.81 95 VAL A O 1
ATOM 781 N N . SER A 1 96 ? -8.045 2.719 -0.142 1.00 95.94 96 SER A N 1
ATOM 782 C CA . SER A 1 96 ? -8.563 2.583 -1.508 1.00 95.94 96 SER A CA 1
ATOM 783 C C . SER A 1 96 ? -7.481 2.839 -2.566 1.00 95.94 96 SER A C 1
ATOM 785 O O . SER A 1 96 ? -7.339 2.060 -3.509 1.00 95.94 96 SER A O 1
ATOM 787 N N . LEU A 1 97 ? -6.673 3.890 -2.391 1.00 97.06 97 LEU A N 1
ATOM 788 C CA . LEU A 1 97 ? -5.541 4.214 -3.262 1.00 97.06 97 LEU A CA 1
ATOM 789 C C . LEU A 1 97 ? -4.501 3.094 -3.262 1.00 97.06 97 LEU A C 1
ATOM 791 O O . LEU A 1 97 ? -4.021 2.715 -4.331 1.00 97.06 97 LEU A O 1
ATOM 795 N N . TYR A 1 98 ? -4.185 2.535 -2.089 1.00 98.38 98 TYR A N 1
ATOM 796 C CA . TYR A 1 98 ? -3.263 1.408 -1.987 1.00 98.38 98 TYR A CA 1
ATOM 797 C C . TYR A 1 98 ? -3.747 0.216 -2.815 1.00 98.38 98 TYR A C 1
ATOM 799 O O . TYR A 1 98 ? -2.984 -0.311 -3.620 1.00 98.38 98 TYR A O 1
ATOM 807 N N . LEU A 1 99 ? -5.018 -0.176 -2.664 1.00 98.19 99 LEU A N 1
ATOM 808 C CA . LEU A 1 99 ? -5.601 -1.306 -3.393 1.00 98.19 99 LEU A CA 1
ATOM 809 C C . LEU A 1 99 ? -5.598 -1.079 -4.912 1.00 98.19 99 LEU A C 1
ATOM 811 O O . LEU A 1 99 ? -5.232 -1.983 -5.664 1.00 98.19 99 LEU A O 1
ATOM 815 N N . ILE A 1 100 ? -5.943 0.129 -5.373 1.00 98.00 100 ILE A N 1
ATOM 816 C CA . ILE A 1 100 ? -5.925 0.469 -6.804 1.00 98.00 100 ILE A CA 1
ATOM 817 C C . ILE A 1 100 ? -4.507 0.351 -7.371 1.00 98.00 100 ILE A C 1
ATOM 819 O O . ILE A 1 100 ? -4.303 -0.334 -8.378 1.00 98.00 100 ILE A O 1
ATOM 823 N N . PHE A 1 101 ? -3.514 0.976 -6.731 1.00 98.56 101 PHE A N 1
ATOM 824 C CA . PHE A 1 101 ? -2.134 0.917 -7.215 1.00 98.56 101 PHE A CA 1
ATOM 825 C C . PHE A 1 101 ? -1.526 -0.477 -7.081 1.00 98.56 101 PHE A C 1
ATOM 827 O O . PHE A 1 101 ? -0.790 -0.894 -7.971 1.00 98.56 101 PHE A O 1
ATOM 834 N N . LEU A 1 102 ? -1.872 -1.234 -6.038 1.00 98.69 102 LEU A N 1
ATOM 835 C CA . LEU A 1 102 ? -1.457 -2.626 -5.887 1.00 98.69 102 LEU A CA 1
ATOM 836 C C . LEU A 1 102 ? -1.886 -3.458 -7.103 1.00 98.69 102 LEU A C 1
ATOM 838 O O . LEU A 1 102 ? -1.052 -4.122 -7.720 1.00 98.69 102 LEU A O 1
ATOM 842 N N . VAL A 1 103 ? -3.163 -3.372 -7.494 1.00 98.38 103 VAL A N 1
ATOM 843 C CA . VAL A 1 103 ? -3.691 -4.090 -8.665 1.00 98.38 103 VAL A CA 1
ATOM 844 C C . VAL A 1 103 ? -2.996 -3.638 -9.948 1.00 98.38 103 VAL A C 1
ATOM 846 O O . VAL A 1 103 ? -2.598 -4.481 -10.753 1.00 98.38 103 VAL A O 1
ATOM 849 N N . GLN A 1 104 ? -2.806 -2.331 -10.143 1.00 98.31 104 GLN A N 1
ATOM 850 C CA . GLN A 1 104 ? -2.134 -1.796 -11.332 1.00 98.31 104 GLN A CA 1
ATOM 851 C C . GLN A 1 104 ? -0.672 -2.256 -11.438 1.00 98.31 104 GLN A C 1
ATOM 853 O O . GLN A 1 104 ? -0.225 -2.671 -12.511 1.00 98.31 104 GLN A O 1
ATOM 858 N N . MET A 1 105 ? 0.070 -2.233 -10.329 1.00 98.50 105 MET A N 1
ATOM 859 C CA . MET A 1 105 ? 1.466 -2.660 -10.288 1.00 98.50 105 MET A CA 1
ATOM 860 C C . MET A 1 105 ? 1.604 -4.169 -10.512 1.00 98.50 105 MET A C 1
ATOM 862 O O . MET A 1 105 ? 2.433 -4.581 -11.326 1.00 98.50 105 MET A O 1
ATOM 866 N N . ILE A 1 106 ? 0.756 -4.993 -9.889 1.00 98.25 106 ILE A N 1
ATOM 867 C CA . ILE A 1 106 ? 0.762 -6.448 -10.111 1.00 98.25 106 ILE A CA 1
ATOM 868 C C . ILE A 1 106 ? 0.390 -6.783 -11.555 1.00 98.25 106 ILE A C 1
ATOM 870 O O . ILE A 1 106 ? 1.082 -7.568 -12.202 1.00 98.25 106 ILE A O 1
ATOM 874 N N . SER A 1 107 ? -0.629 -6.119 -12.107 1.00 97.56 107 SER A N 1
ATOM 875 C CA . SER A 1 107 ? -1.035 -6.300 -13.509 1.00 97.56 107 SER A CA 1
ATOM 876 C C . SER A 1 107 ? 0.064 -5.894 -14.496 1.00 97.56 107 SER A C 1
ATOM 878 O O . SER A 1 107 ? 0.119 -6.407 -15.610 1.00 97.56 107 SER A O 1
ATOM 880 N N . SER A 1 108 ? 0.972 -4.997 -14.093 1.00 96.19 108 SER A N 1
ATOM 881 C CA . SER A 1 108 ? 2.151 -4.647 -14.892 1.00 96.19 108 SER A CA 1
ATOM 882 C C . SER A 1 108 ? 3.272 -5.690 -14.853 1.00 96.19 108 SER A C 1
ATOM 884 O O . SER A 1 108 ? 4.220 -5.580 -15.630 1.00 96.19 108 SER A O 1
ATOM 886 N N . GLY A 1 109 ? 3.170 -6.704 -13.993 1.00 96.12 109 GLY A N 1
ATOM 887 C CA . GLY A 1 109 ? 4.168 -7.759 -13.823 1.00 96.12 109 GLY A CA 1
ATOM 888 C C . GLY A 1 109 ? 5.087 -7.580 -12.612 1.00 96.12 109 GLY A C 1
ATOM 889 O O . GLY A 1 109 ? 6.039 -8.343 -12.470 1.00 96.12 109 GLY A O 1
ATOM 890 N N . LEU A 1 110 ? 4.833 -6.601 -11.733 1.00 97.62 110 LEU A N 1
ATOM 891 C CA . LEU A 1 110 ? 5.567 -6.483 -10.471 1.00 97.62 110 LEU A CA 1
ATOM 892 C C . LEU A 1 110 ? 5.022 -7.469 -9.433 1.00 97.62 110 LEU A C 1
ATOM 894 O O . LEU A 1 110 ? 3.818 -7.567 -9.220 1.00 97.62 110 LEU A O 1
ATOM 898 N N . GLN A 1 111 ? 5.911 -8.166 -8.731 1.00 97.38 111 GLN A N 1
ATOM 899 C CA . GLN A 1 111 ? 5.529 -9.057 -7.637 1.00 97.38 111 GLN A CA 1
ATOM 900 C C . GLN A 1 111 ? 5.585 -8.294 -6.310 1.00 97.38 111 GLN A C 1
ATOM 902 O O . GLN A 1 111 ? 6.668 -7.960 -5.829 1.00 97.38 111 GLN A O 1
ATOM 907 N N . ILE A 1 112 ? 4.415 -8.012 -5.730 1.00 98.31 112 ILE A N 1
ATOM 908 C CA . ILE A 1 112 ? 4.282 -7.297 -4.446 1.00 98.31 112 ILE A CA 1
ATOM 909 C C . ILE A 1 112 ? 3.771 -8.216 -3.332 1.00 98.31 112 ILE A C 1
ATOM 911 O O . ILE A 1 112 ? 4.206 -8.048 -2.201 1.00 98.31 112 ILE A O 1
ATOM 915 N N . ILE A 1 113 ? 2.901 -9.185 -3.640 1.00 98.25 113 ILE A N 1
ATOM 916 C CA . ILE A 1 113 ? 2.322 -10.140 -2.679 1.00 98.25 113 ILE A CA 1
ATOM 917 C C . ILE A 1 113 ? 3.018 -11.494 -2.826 1.00 98.25 113 ILE A C 1
ATOM 919 O O . ILE A 1 113 ? 3.102 -12.018 -3.938 1.00 98.25 113 ILE A O 1
ATOM 923 N N . TYR A 1 114 ? 3.530 -12.040 -1.724 1.00 97.44 114 TYR A N 1
ATOM 924 C CA . TYR A 1 114 ? 4.408 -13.215 -1.688 1.00 97.44 114 TYR A CA 1
ATOM 925 C C . TYR A 1 114 ? 3.811 -14.408 -0.945 1.00 97.44 114 TYR A C 1
ATOM 927 O O . TYR A 1 114 ? 4.151 -15.543 -1.273 1.00 97.44 114 TYR A O 1
ATOM 935 N N . THR A 1 115 ? 2.948 -14.186 0.048 1.00 98.31 115 THR A N 1
ATOM 936 C CA . THR A 1 115 ? 2.434 -15.261 0.911 1.00 98.31 115 THR A CA 1
ATOM 937 C C . THR A 1 115 ? 0.911 -15.318 0.923 1.00 98.31 115 THR A C 1
ATOM 939 O O . THR A 1 115 ? 0.226 -14.348 0.596 1.00 98.31 115 THR A O 1
ATOM 942 N N . GLN A 1 116 ? 0.365 -16.465 1.334 1.00 97.75 116 GLN A N 1
ATOM 943 C CA . GLN A 1 116 ? -1.080 -16.631 1.492 1.00 97.75 116 GLN A CA 1
ATOM 944 C C . GLN A 1 116 ? -1.647 -15.735 2.606 1.00 97.75 116 GLN A C 1
ATOM 946 O O . GLN A 1 116 ? -2.770 -15.248 2.485 1.00 97.75 116 GLN A O 1
ATOM 951 N N . ASP A 1 117 ? -0.862 -15.469 3.651 1.00 97.25 117 ASP A N 1
ATOM 952 C CA . ASP A 1 117 ? -1.250 -14.563 4.736 1.00 97.25 117 ASP A CA 1
ATOM 953 C C . ASP A 1 117 ? -1.371 -13.119 4.236 1.00 97.25 117 ASP A C 1
ATOM 955 O O . ASP A 1 117 ? -2.328 -12.422 4.569 1.00 97.25 117 ASP A O 1
ATOM 959 N N . GLU A 1 118 ? -0.455 -12.681 3.364 1.00 98.12 118 GLU A N 1
ATOM 960 C CA . GLU A 1 118 ? -0.553 -11.377 2.703 1.00 98.12 118 GLU A CA 1
ATOM 961 C C . GLU A 1 118 ? -1.809 -11.304 1.815 1.00 98.12 118 GLU A C 1
ATOM 963 O O . GLU A 1 118 ? -2.522 -10.302 1.851 1.00 98.12 118 GLU A O 1
ATOM 968 N N . VAL A 1 119 ? -2.146 -12.372 1.077 1.00 97.94 119 VAL A N 1
ATOM 969 C CA . VAL A 1 119 ? -3.400 -12.447 0.297 1.00 97.94 119 VAL A CA 1
ATOM 970 C C . VAL A 1 119 ? -4.628 -12.301 1.203 1.00 97.94 119 VAL A C 1
ATOM 972 O O . VAL A 1 119 ? -5.528 -11.513 0.901 1.00 97.94 119 VAL A O 1
ATOM 975 N N . ALA A 1 120 ? -4.664 -13.019 2.328 1.00 97.31 120 ALA A N 1
ATOM 976 C CA . ALA A 1 120 ? -5.754 -12.930 3.297 1.00 97.31 120 ALA A CA 1
ATOM 977 C C . ALA A 1 120 ? -5.864 -11.521 3.905 1.00 97.31 120 ALA A C 1
ATOM 979 O O . ALA A 1 120 ? -6.967 -10.997 4.079 1.00 97.31 120 ALA A O 1
ATOM 980 N N . PHE A 1 121 ? -4.729 -10.871 4.167 1.00 97.75 121 PHE A N 1
ATOM 981 C CA . PHE A 1 121 ? -4.708 -9.501 4.660 1.00 97.75 121 PHE A CA 1
ATOM 982 C C . PHE A 1 121 ? -5.256 -8.502 3.631 1.00 97.75 121 PHE A C 1
ATOM 984 O O . PHE A 1 121 ? -6.104 -7.680 3.975 1.00 97.75 121 PHE A O 1
ATOM 991 N N . ILE A 1 122 ? -4.862 -8.603 2.355 1.00 97.81 122 ILE A N 1
ATOM 992 C CA . ILE A 1 122 ? -5.429 -7.767 1.282 1.00 97.81 122 ILE A CA 1
ATOM 993 C C . ILE A 1 122 ? -6.945 -7.962 1.175 1.00 97.81 122 ILE A C 1
ATOM 995 O O . ILE A 1 122 ? -7.683 -6.986 1.041 1.00 97.81 122 ILE A O 1
ATOM 999 N N . GLN A 1 123 ? -7.436 -9.195 1.305 1.00 96.06 123 GLN A N 1
ATOM 1000 C CA . GLN A 1 123 ? -8.873 -9.462 1.334 1.00 96.06 123 GLN A CA 1
ATOM 1001 C C . GLN A 1 123 ? -9.563 -8.759 2.519 1.00 96.06 123 GLN A C 1
ATOM 1003 O O . GLN A 1 123 ? -10.639 -8.181 2.350 1.00 96.06 123 GLN A O 1
ATOM 1008 N N . ASN A 1 124 ? -8.941 -8.749 3.701 1.00 95.62 124 ASN A N 1
ATOM 1009 C CA . ASN A 1 124 ? -9.434 -7.984 4.848 1.00 95.62 124 ASN A CA 1
ATOM 1010 C C . ASN A 1 124 ? -9.457 -6.470 4.576 1.00 95.62 124 ASN A C 1
ATOM 1012 O O . ASN A 1 124 ? -10.409 -5.812 4.991 1.00 95.62 124 ASN A O 1
ATOM 1016 N N . LEU A 1 125 ? -8.489 -5.914 3.837 1.00 96.00 125 LEU A N 1
ATOM 1017 C CA . LEU A 1 125 ? -8.517 -4.502 3.427 1.00 96.00 125 LEU A CA 1
ATOM 1018 C C . LEU A 1 125 ? -9.689 -4.185 2.488 1.00 96.00 125 LEU A C 1
ATOM 1020 O O . LEU A 1 125 ? -10.299 -3.123 2.602 1.00 96.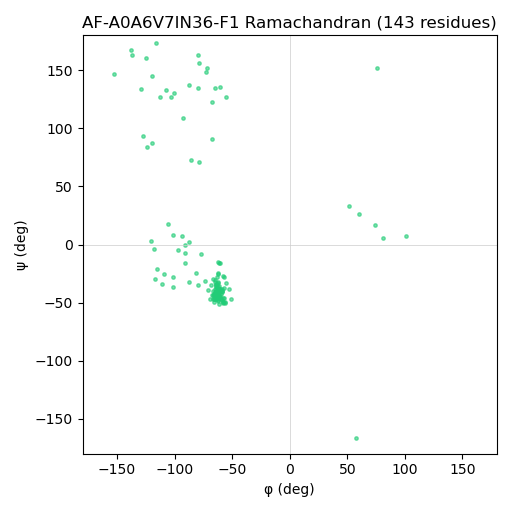00 125 LEU A O 1
ATOM 1024 N N . VAL A 1 126 ? -10.046 -5.102 1.583 1.00 95.38 126 VAL A N 1
ATOM 102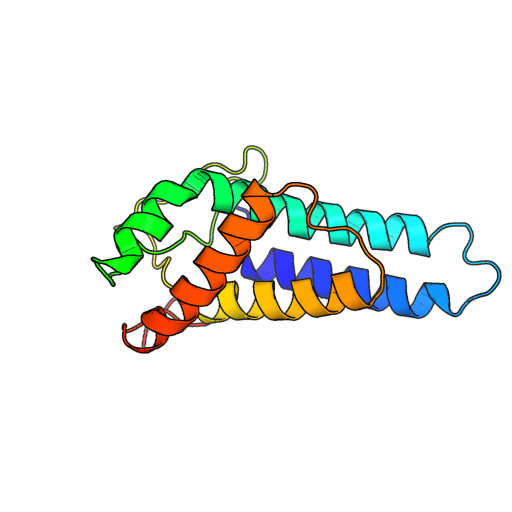5 C CA . VAL A 1 126 ? -11.229 -4.935 0.721 1.00 95.38 126 VAL A CA 1
ATOM 1026 C C . VAL A 1 126 ? -12.504 -4.872 1.570 1.00 95.38 126 VAL A C 1
ATOM 1028 O O . VAL A 1 126 ? -13.312 -3.961 1.392 1.00 95.38 126 VAL A O 1
ATOM 1031 N N . TYR A 1 127 ? -12.655 -5.778 2.542 1.00 92.19 127 TYR A N 1
ATOM 1032 C CA . TYR A 1 127 ? -13.780 -5.743 3.487 1.00 92.19 127 TYR A CA 1
ATOM 1033 C C . TYR A 1 127 ? -13.780 -4.484 4.360 1.00 92.19 127 TYR A C 1
ATOM 1035 O O . TYR A 1 127 ? -14.839 -3.929 4.654 1.00 92.19 127 TYR A O 1
ATOM 1043 N N . TYR A 1 128 ? -12.597 -4.013 4.757 1.00 92.69 128 TYR A N 1
ATOM 1044 C CA . TYR A 1 128 ? -12.442 -2.774 5.507 1.00 92.69 128 TYR A CA 1
ATOM 1045 C C . TYR A 1 128 ? -13.029 -1.589 4.725 1.00 92.69 128 TYR A C 1
ATOM 1047 O O . TYR A 1 128 ? -13.868 -0.864 5.257 1.00 92.69 128 TYR A O 1
ATOM 1055 N N . VAL A 1 129 ? -12.675 -1.437 3.442 1.00 93.38 129 VAL A N 1
ATOM 1056 C CA . VAL A 1 129 ? -13.222 -0.378 2.569 1.00 93.38 129 VAL A CA 1
ATOM 1057 C C . VAL A 1 129 ? -14.733 -0.543 2.349 1.00 93.38 129 VAL A C 1
ATOM 1059 O O . VAL A 1 129 ? -15.469 0.441 2.425 1.00 93.38 129 VAL A O 1
ATOM 1062 N N . GLU A 1 130 ? -15.221 -1.774 2.150 1.00 91.19 130 GLU A N 1
ATOM 1063 C CA . GLU A 1 130 ? -16.655 -2.077 1.976 1.00 91.19 130 GLU A CA 1
ATOM 1064 C C . GLU A 1 130 ? -17.514 -1.596 3.157 1.00 91.19 130 GLU A C 1
ATOM 1066 O O . GLU A 1 130 ? -18.695 -1.294 2.991 1.00 91.19 130 GLU A O 1
ATOM 1071 N N . ARG A 1 131 ? -16.952 -1.518 4.367 1.00 86.31 131 ARG A N 1
ATOM 1072 C CA . ARG A 1 131 ? -17.679 -1.076 5.567 1.00 86.31 131 ARG A CA 1
ATOM 1073 C C . ARG A 1 131 ? -17.386 0.368 5.947 1.00 86.31 131 ARG A C 1
ATOM 1075 O O . ARG A 1 131 ? -18.311 1.073 6.346 1.00 86.31 131 ARG A O 1
ATOM 1082 N N . ALA A 1 132 ? -16.146 0.820 5.773 1.00 87.38 132 ALA A N 1
ATOM 1083 C CA . ALA A 1 132 ? -15.690 2.130 6.226 1.00 87.38 132 ALA A CA 1
ATOM 1084 C C . ALA A 1 132 ? -16.421 3.310 5.565 1.00 87.38 132 ALA A C 1
ATOM 1086 O O . ALA A 1 132 ? -16.520 4.359 6.187 1.00 87.38 132 ALA A O 1
ATOM 1087 N N . TYR A 1 133 ? -16.998 3.154 4.363 1.00 84.06 133 TYR A N 1
ATOM 1088 C CA . TYR A 1 133 ? -17.711 4.253 3.682 1.00 84.06 133 TYR A CA 1
ATOM 1089 C C . TYR A 1 133 ? -18.946 4.765 4.449 1.00 84.06 133 TYR A C 1
ATOM 1091 O O . TYR A 1 133 ? -19.493 5.815 4.122 1.00 84.06 133 TYR A O 1
ATOM 1099 N N . ARG A 1 134 ? -19.420 3.998 5.441 1.00 86.19 134 ARG A N 1
ATOM 1100 C CA . ARG A 1 134 ? -20.564 4.337 6.300 1.00 86.19 134 ARG A CA 1
ATOM 1101 C C . ARG A 1 134 ? -20.154 5.090 7.566 1.00 86.19 134 ARG A C 1
ATOM 1103 O O . ARG A 1 134 ? -21.030 5.520 8.312 1.00 86.19 134 ARG A O 1
ATOM 1110 N N . THR A 1 135 ? -18.855 5.221 7.819 1.00 84.88 135 THR A N 1
ATOM 1111 C CA . THR A 1 135 ? -18.298 5.884 8.996 1.00 84.88 135 THR A CA 1
ATOM 1112 C C . THR A 1 135 ? -17.701 7.227 8.569 1.00 84.88 135 THR A C 1
ATOM 1114 O O . THR A 1 135 ? -16.959 7.251 7.588 1.00 84.88 135 THR A O 1
ATOM 1117 N N . PRO A 1 136 ? -17.985 8.337 9.279 1.00 86.56 136 PRO A N 1
ATOM 1118 C CA . PRO A 1 136 ? -17.324 9.614 9.023 1.00 86.56 136 PRO A CA 1
ATOM 1119 C C . PRO A 1 136 ? -15.804 9.462 9.103 1.00 86.56 136 PRO A C 1
ATOM 1121 O O . PRO A 1 136 ? -15.281 8.935 10.088 1.00 86.56 136 PRO A O 1
ATOM 1124 N N . ASP A 1 137 ? -15.110 9.900 8.060 1.00 89.19 137 ASP A N 1
ATOM 1125 C CA . ASP A 1 137 ? -13.666 9.764 7.915 1.00 89.19 137 ASP A CA 1
ATOM 1126 C C . ASP A 1 137 ? -12.987 11.143 7.893 1.00 89.19 137 ASP A C 1
ATOM 1128 O O . ASP A 1 137 ? -13.637 12.191 7.916 1.00 89.19 137 ASP A O 1
ATOM 1132 N N . TYR A 1 138 ? -11.654 11.154 7.909 1.00 88.19 138 TYR A N 1
ATOM 1133 C CA . TYR A 1 138 ? -10.884 12.397 7.996 1.00 88.19 138 TYR A CA 1
ATOM 1134 C C . TYR A 1 138 ? -10.383 12.929 6.652 1.00 88.19 138 TYR A C 1
ATOM 1136 O O . TYR A 1 138 ? -9.839 14.041 6.597 1.00 88.19 138 TYR A O 1
ATOM 1144 N N . GLY A 1 139 ? -10.613 12.169 5.576 1.00 84.69 139 GLY A N 1
ATOM 1145 C CA . GLY A 1 139 ? -10.318 12.540 4.202 1.00 84.69 139 GLY A CA 1
ATOM 1146 C C . GLY A 1 139 ? -8.851 12.881 3.933 1.00 84.69 139 GLY A C 1
ATOM 1147 O O . GLY A 1 139 ? -7.944 12.650 4.740 1.00 84.69 139 GLY A O 1
ATOM 1148 N N . MET A 1 140 ? -8.614 13.492 2.768 1.00 87.25 140 MET A N 1
ATOM 1149 C CA . MET A 1 140 ? -7.261 13.813 2.305 1.00 87.25 140 MET A CA 1
ATOM 1150 C C . MET A 1 140 ? -6.530 14.825 3.192 1.00 87.25 140 MET A C 1
ATOM 1152 O O . MET A 1 140 ? -5.320 14.748 3.379 1.00 87.25 140 MET A O 1
ATOM 1156 N N . TRP A 1 141 ? -7.264 15.781 3.747 1.00 86.56 141 TRP A N 1
ATOM 1157 C CA . TRP A 1 141 ? -6.674 16.884 4.500 1.00 86.56 141 TRP A CA 1
ATOM 1158 C C . TRP A 1 141 ? -6.608 16.634 5.999 1.00 86.56 141 TRP A C 1
ATOM 1160 O O . TRP A 1 141 ? -6.241 17.550 6.729 1.00 86.56 141 TRP A O 1
ATOM 1170 N N . GLU A 1 142 ? -6.936 15.418 6.446 1.00 84.44 142 GLU A N 1
ATOM 1171 C CA . GLU A 1 142 ? -6.804 14.997 7.844 1.00 84.44 142 GLU A CA 1
ATOM 1172 C C . GLU A 1 142 ? -7.660 15.866 8.794 1.00 84.44 142 GLU A C 1
ATOM 1174 O O . GLU A 1 142 ? -7.321 16.053 9.957 1.00 84.44 142 GLU A O 1
ATOM 1179 N N . ARG A 1 143 ? -8.749 16.465 8.286 1.00 76.81 143 ARG A N 1
ATOM 1180 C CA . ARG A 1 143 ? -9.538 17.503 8.983 1.00 76.81 143 ARG A CA 1
ATOM 1181 C C . ARG A 1 143 ? -10.989 17.118 9.273 1.00 76.81 143 ARG A C 1
ATOM 1183 O O . ARG A 1 143 ? -11.654 17.871 9.977 1.00 76.81 143 ARG A O 1
ATOM 1190 N N . GLY A 1 144 ? -11.443 15.951 8.813 1.00 67.31 144 GLY A N 1
ATOM 1191 C CA . GLY A 1 144 ? -12.838 15.526 8.984 1.00 67.31 144 GLY A CA 1
ATOM 1192 C C . GLY A 1 144 ? -13.793 16.250 8.037 1.00 67.31 144 GLY A C 1
ATOM 1193 O O . GLY A 1 144 ? -13.525 17.377 7.615 1.00 67.31 144 GLY A O 1
ATOM 1194 N N . SER A 1 145 ? -14.898 15.586 7.699 1.00 54.16 145 SER A N 1
ATOM 1195 C CA . SER A 1 145 ? -16.066 16.182 7.034 1.00 54.16 145 SER A CA 1
ATOM 1196 C C . SER A 1 145 ? -17.282 16.150 7.943 1.00 54.16 145 SER A C 1
ATOM 1198 O O . SER A 1 145 ? -17.508 15.066 8.529 1.00 54.16 145 SER A O 1
#

Nearest PDB structures (foldseek):
  8jfk-assembly1_N  TM=9.812E-01  e=1.893E-12  Homo sapiens
  8jfl-assembly1_N  TM=9.787E-01  e=3.465E-12  Homo sapiens
  8jfk-assembly1_M  TM=9.601E-01  e=2.664E-10  Homo sapiens
  8jfl-assembly1_A  TM=9.316E-01  e=3.142E-10  Homo sapiens
  2fji-assembly1_1  TM=3.372E-01  e=9.479E+00  Saccharomyces cerevisiae

Secondary structure (DSSP, 8-state):
-EEHHHHHHHHHHHHHHHHHHTTSS--TTHHHHHHHHHHHHHHHHHHHHHTTHHHHHHHHH--SGGGSPP-EE-TTT--B-S-TTTS----HHHHHHHHHHHHHHHHTT-----SHHHHHHHHHHHHHHHHHTTS---TTTTS--